Protein AF-A0A0G4NIC8-F1 (afdb_monomer_lite)

Radius of gyration: 24.78 Å; chains: 1; bounding box: 58×65×34 Å

Structure (mmCIF, N/CA/C/O backbone):
data_AF-A0A0G4NIC8-F1
#
_entry.id   AF-A0A0G4NIC8-F1
#
loop_
_atom_site.group_PDB
_atom_site.id
_atom_site.type_symbol
_atom_site.label_atom_id
_atom_site.label_alt_id
_atom_site.label_comp_id
_atom_site.label_asym_id
_atom_site.label_entity_id
_atom_site.label_seq_id
_atom_site.pdbx_PDB_ins_code
_atom_site.Cartn_x
_atom_site.Cartn_y
_atom_site.Cartn_z
_atom_site.occupancy
_atom_site.B_iso_or_equiv
_atom_site.auth_seq_id
_atom_site.auth_comp_id
_atom_site.auth_asym_id
_atom_site.auth_atom_id
_atom_site.pdbx_PDB_model_num
ATOM 1 N N . SER A 1 1 ? 34.448 47.674 -24.186 1.00 46.09 1 SER A N 1
ATOM 2 C CA . SER A 1 1 ? 35.542 46.939 -24.851 1.00 46.09 1 SER A CA 1
ATOM 3 C C . SER A 1 1 ? 36.307 46.203 -23.771 1.00 46.09 1 SER A C 1
ATOM 5 O O . SER A 1 1 ? 36.758 46.866 -22.857 1.00 46.09 1 SER A O 1
ATOM 7 N N . GLY A 1 2 ? 36.420 44.888 -23.683 1.00 41.34 2 GLY A N 1
ATOM 8 C CA . GLY A 1 2 ? 35.974 43.760 -24.487 1.00 41.34 2 GLY A CA 1
ATOM 9 C C . GLY A 1 2 ? 36.534 42.541 -23.749 1.00 41.34 2 GLY A C 1
ATOM 10 O O . GLY A 1 2 ? 37.733 42.490 -23.491 1.00 41.34 2 GLY A O 1
ATOM 11 N N . GLY A 1 3 ? 35.668 41.629 -23.310 1.00 41.28 3 GLY A N 1
ATOM 12 C CA . GLY A 1 3 ? 36.083 40.411 -22.618 1.00 41.28 3 GLY A CA 1
ATOM 13 C C . GLY A 1 3 ? 36.665 39.372 -23.581 1.00 41.28 3 GLY A C 1
ATOM 14 O O . GLY A 1 3 ? 36.188 39.226 -24.704 1.00 41.28 3 GLY A O 1
ATOM 15 N N . LYS A 1 4 ? 37.669 38.633 -23.107 1.00 39.31 4 LYS A N 1
ATOM 16 C CA . LYS A 1 4 ? 38.128 37.314 -23.583 1.00 39.31 4 LYS A CA 1
ATOM 17 C C . LYS A 1 4 ? 38.682 36.608 -22.332 1.00 39.31 4 LYS A C 1
ATOM 19 O O . LYS A 1 4 ? 39.481 37.219 -21.639 1.00 39.31 4 LYS A O 1
ATOM 24 N N . GLY A 1 5 ? 38.283 35.415 -21.896 1.00 37.62 5 GLY A N 1
ATOM 25 C CA . GLY A 1 5 ? 37.592 34.311 -22.557 1.00 37.62 5 GLY A CA 1
ATOM 26 C C . GLY A 1 5 ? 38.565 33.138 -22.749 1.00 37.62 5 GLY A C 1
ATOM 27 O O . GLY A 1 5 ? 39.507 33.288 -23.518 1.00 37.62 5 GLY A O 1
ATOM 28 N N . ALA A 1 6 ? 38.262 31.999 -22.103 1.00 40.78 6 ALA A N 1
ATOM 29 C CA . ALA A 1 6 ? 38.927 30.679 -22.145 1.00 40.78 6 ALA A CA 1
ATOM 30 C C . ALA A 1 6 ? 40.227 30.562 -21.309 1.00 40.78 6 ALA A C 1
ATOM 32 O O . ALA A 1 6 ? 41.046 31.465 -21.303 1.00 40.78 6 ALA A O 1
ATOM 33 N N . VAL A 1 7 ? 40.484 29.501 -20.533 1.00 41.44 7 VAL A N 1
ATOM 34 C CA . VAL A 1 7 ? 40.300 28.065 -20.801 1.00 41.44 7 VAL A CA 1
ATOM 35 C C . VAL A 1 7 ? 40.060 27.321 -19.480 1.00 41.44 7 VAL A C 1
ATOM 37 O O . VAL A 1 7 ? 40.785 27.529 -18.512 1.00 41.44 7 VAL A O 1
ATOM 40 N N . GLY A 1 8 ? 39.088 26.409 -19.446 1.00 43.66 8 GLY A N 1
ATOM 41 C CA . GLY A 1 8 ? 38.900 25.521 -18.301 1.00 43.66 8 GLY A CA 1
ATOM 42 C C .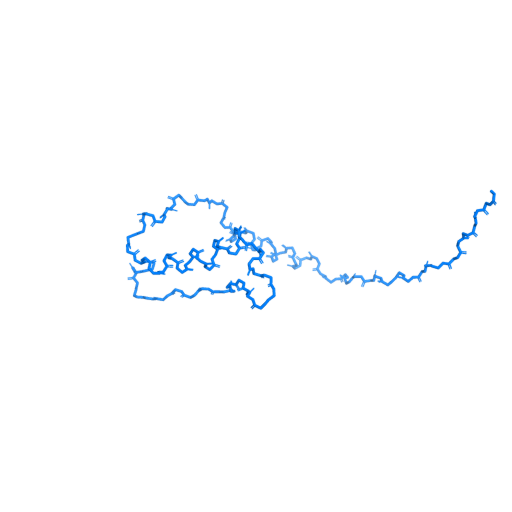 GLY A 1 8 ? 37.739 24.557 -18.485 1.00 43.66 8 GLY A C 1
ATOM 43 O O . GLY A 1 8 ? 36.722 24.713 -17.826 1.00 43.66 8 GLY A O 1
ATOM 44 N N . ALA A 1 9 ? 37.873 23.585 -19.389 1.00 46.94 9 ALA A N 1
ATOM 45 C CA . ALA A 1 9 ? 37.082 22.354 -19.356 1.00 46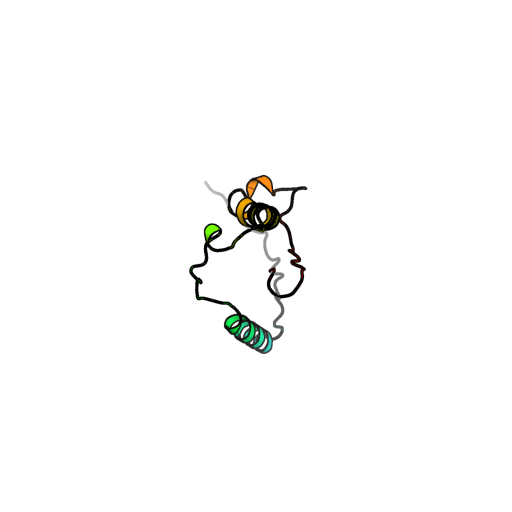.94 9 ALA A CA 1
ATOM 46 C C . ALA A 1 9 ? 37.654 21.334 -20.346 1.00 46.94 9 ALA A C 1
ATOM 48 O O . ALA A 1 9 ? 37.469 21.476 -21.551 1.00 46.94 9 ALA A O 1
ATOM 49 N N . ASN A 1 10 ? 38.291 20.275 -19.848 1.00 40.12 10 ASN A N 1
ATOM 50 C CA . ASN A 1 10 ? 38.169 18.975 -20.502 1.00 40.12 10 ASN A CA 1
ATOM 51 C C . ASN A 1 10 ? 38.337 17.851 -19.475 1.00 40.12 10 ASN A C 1
ATOM 53 O O . ASN A 1 10 ? 39.388 17.235 -19.355 1.00 40.12 10 ASN A O 1
ATOM 57 N N . GLY A 1 11 ? 37.283 17.627 -18.695 1.00 45.97 11 GLY A N 1
ATOM 58 C CA . GLY A 1 11 ? 37.095 16.412 -17.911 1.00 45.97 11 GLY A CA 1
ATOM 59 C C . GLY A 1 11 ? 35.925 15.636 -18.497 1.00 45.97 11 GLY A C 1
ATOM 60 O O . GLY A 1 11 ? 34.858 15.591 -17.894 1.00 45.97 11 GLY A O 1
ATOM 61 N N . LYS A 1 12 ? 36.081 15.084 -19.705 1.00 40.91 12 LYS A N 1
ATOM 62 C CA . LYS A 1 12 ? 35.081 14.191 -20.302 1.00 40.91 12 LYS A CA 1
ATOM 63 C C . LYS A 1 12 ? 35.321 12.770 -19.789 1.00 40.91 12 LYS A C 1
ATOM 65 O O . LYS A 1 12 ? 35.809 11.912 -20.509 1.00 40.91 12 LYS A O 1
ATOM 70 N N . GLY A 1 13 ? 35.012 12.547 -18.515 1.00 49.12 13 GLY A N 1
ATOM 71 C CA . GLY A 1 13 ? 34.877 11.209 -17.949 1.00 49.12 13 GLY A CA 1
ATOM 72 C C . GLY A 1 13 ? 33.433 10.754 -18.099 1.00 49.12 13 GLY A C 1
ATOM 73 O O . GLY A 1 13 ? 32.615 11.026 -17.224 1.00 49.12 13 GLY A O 1
ATOM 74 N N . LYS A 1 14 ? 33.107 10.114 -19.223 1.00 48.50 14 LYS A N 1
ATOM 75 C CA . LYS A 1 14 ? 31.888 9.311 -19.347 1.00 48.50 14 LYS A CA 1
ATOM 76 C C . LYS A 1 14 ? 32.103 8.213 -20.384 1.00 48.50 14 LYS A C 1
ATOM 78 O O . LYS A 1 14 ? 31.754 8.366 -21.548 1.00 48.50 14 LYS A O 1
ATOM 83 N N . GLU A 1 15 ? 32.722 7.130 -19.941 1.00 44.78 15 GLU A N 1
ATOM 84 C CA . GLU A 1 15 ? 32.530 5.817 -20.552 1.00 44.78 15 GLU A CA 1
ATOM 85 C C . GLU A 1 15 ? 31.448 5.134 -19.714 1.00 44.78 15 GLU A C 1
ATOM 87 O O . GLU A 1 15 ? 31.714 4.484 -18.703 1.00 44.78 15 GLU A O 1
ATOM 92 N N . ASP A 1 16 ? 30.192 5.417 -20.067 1.00 50.91 16 ASP A N 1
ATOM 93 C CA . ASP A 1 16 ? 29.066 4.640 -19.569 1.00 50.91 16 ASP A CA 1
ATOM 94 C C . ASP A 1 16 ? 29.146 3.253 -20.216 1.00 50.91 16 ASP A C 1
ATOM 96 O O . ASP A 1 16 ? 29.232 3.124 -21.433 1.00 50.91 16 ASP A O 1
ATOM 100 N N . LYS A 1 17 ? 29.149 2.238 -19.355 1.00 57.47 17 LYS A N 1
ATOM 101 C CA . LYS A 1 17 ? 29.104 0.800 -19.627 1.00 57.47 17 LYS A CA 1
ATOM 102 C C . LYS A 1 17 ? 28.267 0.421 -20.863 1.00 57.47 17 LYS A C 1
ATOM 104 O O . LYS A 1 17 ? 27.043 0.365 -20.774 1.00 57.47 17 LYS A O 1
ATOM 109 N N . ASP A 1 18 ? 28.941 0.014 -21.936 1.00 54.72 18 ASP A N 1
ATOM 110 C CA . ASP A 1 18 ? 28.399 -0.902 -22.950 1.00 54.72 18 ASP A CA 1
ATOM 111 C C . ASP A 1 18 ? 28.313 -2.313 -22.341 1.00 54.72 18 ASP A C 1
ATOM 113 O O . ASP A 1 18 ? 29.170 -3.172 -22.547 1.00 54.72 18 ASP A O 1
ATOM 117 N N . GLY A 1 19 ? 27.309 -2.521 -21.491 1.00 56.72 19 GLY A N 1
ATOM 118 C CA . GLY A 1 19 ? 26.990 -3.810 -20.890 1.00 56.72 19 GLY A CA 1
ATOM 119 C C . GLY A 1 19 ? 25.578 -4.231 -21.270 1.00 56.72 19 GLY A C 1
ATOM 120 O O . GLY A 1 19 ? 24.633 -3.794 -20.627 1.00 56.72 19 GLY A O 1
ATOM 121 N N . ASP A 1 20 ? 25.494 -5.057 -22.310 1.00 62.16 20 ASP A N 1
ATOM 122 C CA . ASP A 1 20 ? 24.368 -5.902 -22.722 1.00 62.16 20 ASP A CA 1
ATOM 123 C C . ASP A 1 20 ? 22.968 -5.254 -22.765 1.00 62.16 20 ASP A C 1
ATOM 125 O O . ASP A 1 20 ? 22.150 -5.310 -21.851 1.00 62.16 20 ASP A O 1
ATOM 129 N N . ASP A 1 21 ? 22.656 -4.663 -23.911 1.00 69.12 21 ASP A N 1
ATOM 130 C CA . ASP A 1 21 ? 21.357 -4.096 -24.248 1.00 69.12 21 ASP A CA 1
ATOM 131 C C . ASP A 1 21 ? 20.343 -5.147 -24.754 1.00 69.12 21 ASP A C 1
ATOM 133 O O . ASP A 1 21 ? 19.178 -4.811 -24.995 1.00 69.12 21 ASP A O 1
ATOM 137 N N . GLY A 1 22 ? 20.759 -6.408 -24.920 1.00 79.19 22 GLY A N 1
ATOM 138 C CA . GLY A 1 22 ? 19.930 -7.525 -25.378 1.00 79.19 22 GLY A CA 1
ATOM 139 C C . GLY A 1 22 ? 19.099 -8.174 -24.266 1.00 79.19 22 GLY A C 1
ATOM 140 O O . GLY A 1 22 ? 17.874 -8.299 -24.399 1.00 79.19 22 GLY A O 1
ATOM 141 N N . GLU A 1 23 ? 19.728 -8.556 -23.154 1.00 83.12 23 GLU A N 1
ATOM 142 C CA . GLU A 1 23 ? 19.064 -9.157 -21.991 1.00 83.12 23 GLU A CA 1
ATOM 143 C C . GLU A 1 23 ? 18.152 -8.145 -21.295 1.00 83.12 23 GLU A C 1
ATOM 145 O O . GLU A 1 23 ? 17.010 -8.460 -20.950 1.00 83.12 23 GLU A O 1
ATOM 150 N N . ASP A 1 24 ? 18.601 -6.896 -21.204 1.00 87.44 24 ASP A N 1
ATOM 151 C CA . ASP A 1 24 ? 17.854 -5.773 -20.643 1.00 87.44 24 ASP A CA 1
ATOM 152 C C . ASP A 1 24 ? 16.516 -5.541 -21.369 1.00 87.44 24 ASP A C 1
ATOM 154 O O . ASP A 1 24 ? 15.466 -5.343 -20.748 1.00 87.44 24 ASP A O 1
ATOM 158 N N . LYS A 1 25 ? 16.528 -5.600 -22.708 1.00 86.88 25 LYS A N 1
ATOM 159 C CA . LYS A 1 25 ? 15.315 -5.496 -23.538 1.00 86.88 25 LYS A CA 1
ATOM 160 C C . LYS A 1 25 ? 14.411 -6.711 -23.350 1.00 86.88 25 LYS A C 1
ATOM 162 O O . LYS A 1 25 ? 13.194 -6.553 -23.241 1.00 86.88 25 LYS A O 1
ATOM 167 N N . LYS A 1 26 ? 14.981 -7.917 -23.270 1.00 88.62 26 LYS A N 1
ATOM 168 C CA . LYS A 1 26 ? 14.218 -9.154 -23.048 1.00 88.62 26 LYS A CA 1
ATOM 169 C C . LYS A 1 26 ? 13.486 -9.134 -21.701 1.00 88.62 26 LYS A C 1
ATOM 171 O O . LYS A 1 26 ? 12.301 -9.461 -21.655 1.00 88.62 26 LYS A O 1
ATOM 176 N N . LEU A 1 27 ? 14.155 -8.689 -20.636 1.00 89.75 27 LEU A N 1
ATOM 177 C CA . LEU A 1 27 ? 13.578 -8.532 -19.296 1.00 89.75 27 LEU A CA 1
ATOM 178 C C . LEU A 1 27 ? 12.472 -7.466 -19.268 1.00 89.75 27 LEU A C 1
ATOM 180 O O . LEU A 1 27 ? 11.393 -7.715 -18.729 1.00 89.75 27 LEU A O 1
ATOM 184 N N . LYS A 1 28 ? 12.690 -6.307 -19.907 1.00 89.19 28 LYS A N 1
ATOM 185 C CA . LYS A 1 28 ? 11.678 -5.235 -20.017 1.00 89.19 28 LYS A CA 1
ATOM 186 C C . LYS A 1 28 ? 10.428 -5.694 -20.772 1.00 89.19 28 LYS A C 1
ATOM 188 O O . LYS A 1 28 ? 9.310 -5.386 -20.353 1.00 89.19 28 LYS A O 1
ATOM 193 N N . ASN A 1 29 ? 10.600 -6.467 -21.843 1.00 89.31 29 ASN A N 1
ATOM 194 C CA . ASN A 1 29 ? 9.483 -7.019 -22.612 1.00 89.31 29 ASN A CA 1
ATOM 195 C C . ASN A 1 29 ? 8.683 -8.045 -21.798 1.00 89.31 29 ASN A C 1
ATOM 197 O O . ASN A 1 29 ? 7.455 -7.993 -21.797 1.00 89.31 29 ASN A O 1
ATOM 201 N N . ALA A 1 30 ? 9.363 -8.930 -21.062 1.00 89.44 30 ALA A N 1
ATOM 202 C CA . ALA A 1 30 ? 8.701 -9.885 -20.176 1.00 89.44 30 ALA A CA 1
ATOM 203 C C . ALA A 1 30 ? 7.907 -9.180 -19.059 1.00 89.44 30 ALA A C 1
ATOM 205 O O . ALA A 1 30 ? 6.767 -9.553 -18.790 1.00 89.44 30 ALA A O 1
ATOM 206 N N . LEU A 1 31 ? 8.470 -8.123 -18.459 1.00 90.50 31 LEU A N 1
ATOM 207 C CA . LEU A 1 31 ? 7.784 -7.324 -17.439 1.00 90.50 31 LEU A CA 1
ATOM 208 C C . LEU A 1 31 ? 6.555 -6.601 -18.002 1.00 90.50 31 LEU A C 1
ATOM 210 O O . LEU A 1 31 ? 5.527 -6.530 -17.336 1.00 90.50 31 LEU A O 1
ATOM 214 N N . SER A 1 32 ? 6.643 -6.095 -19.233 1.00 89.38 32 SER A N 1
ATOM 215 C CA . SER A 1 32 ? 5.555 -5.337 -19.861 1.00 89.38 32 SER A CA 1
ATOM 216 C C . SER A 1 32 ? 4.263 -6.150 -19.982 1.00 89.38 32 SER A C 1
ATOM 218 O O . SER A 1 32 ? 3.185 -5.596 -19.792 1.00 89.38 32 SER A O 1
ATOM 220 N N . GLY A 1 33 ? 4.360 -7.462 -20.229 1.00 87.94 33 GLY A N 1
ATOM 221 C CA . GLY A 1 33 ? 3.196 -8.353 -20.291 1.00 87.94 33 GLY A CA 1
ATOM 222 C C . GLY A 1 33 ? 2.514 -8.613 -18.941 1.00 87.94 33 GLY A C 1
ATOM 223 O O . GLY A 1 33 ? 1.358 -9.019 -18.918 1.00 87.94 33 GLY A O 1
ATOM 224 N N . ALA A 1 34 ? 3.201 -8.368 -17.820 1.00 87.69 34 ALA A N 1
ATOM 225 C CA . ALA A 1 34 ? 2.651 -8.532 -16.472 1.00 87.69 34 ALA A CA 1
ATOM 226 C C . ALA A 1 34 ? 1.974 -7.256 -15.934 1.00 87.69 34 ALA A C 1
ATOM 228 O O . ALA A 1 34 ? 1.324 -7.292 -14.888 1.00 87.69 34 ALA A O 1
ATOM 229 N N . ILE A 1 35 ? 2.132 -6.120 -16.620 1.00 89.25 35 ILE A N 1
ATOM 230 C CA . ILE A 1 35 ? 1.522 -4.850 -16.225 1.00 89.25 35 ILE A CA 1
ATOM 231 C C . ILE A 1 35 ? 0.076 -4.834 -16.718 1.00 89.25 35 ILE A C 1
ATOM 233 O O . ILE A 1 35 ? -0.185 -4.767 -17.918 1.00 89.25 35 ILE A O 1
ATOM 237 N N . LEU A 1 36 ? -0.874 -4.847 -15.784 1.00 86.69 36 LEU A N 1
ATOM 238 C CA . LEU A 1 36 ? -2.286 -4.695 -16.113 1.00 86.69 36 LEU A CA 1
ATOM 239 C C . LEU A 1 36 ? -2.549 -3.276 -16.646 1.00 86.69 36 LEU A C 1
ATOM 241 O O . LEU A 1 36 ? -2.371 -2.291 -15.930 1.00 86.69 36 LEU A O 1
ATOM 245 N N . GLN A 1 37 ? -2.967 -3.173 -17.908 1.00 86.19 37 GLN A N 1
ATOM 246 C CA . GLN A 1 37 ? -3.350 -1.898 -18.534 1.00 86.19 37 GLN A CA 1
ATOM 247 C C . GLN A 1 37 ? -4.826 -1.556 -18.304 1.00 86.19 37 GLN A C 1
ATOM 249 O O . GLN A 1 37 ? -5.218 -0.387 -18.308 1.00 86.19 37 GLN A O 1
ATOM 254 N N . GLU A 1 38 ? -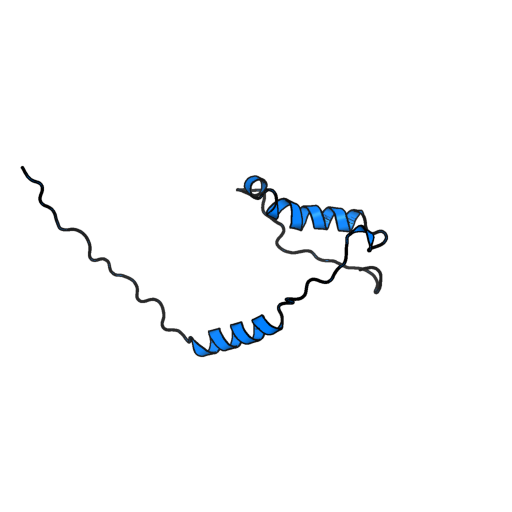5.643 -2.583 -18.097 1.00 87.44 38 GLU A N 1
ATOM 255 C CA . GLU A 1 38 ? -7.068 -2.468 -17.833 1.00 87.44 38 GLU A CA 1
ATOM 256 C C . GLU A 1 38 ? -7.307 -1.911 -16.426 1.00 87.44 38 GLU A C 1
ATOM 258 O O . GLU A 1 38 ? -6.619 -2.264 -15.468 1.00 87.44 38 GLU A O 1
ATOM 263 N N . ARG A 1 39 ? -8.303 -1.035 -16.283 1.00 84.50 39 ARG A N 1
ATOM 264 C CA . ARG A 1 39 ? -8.718 -0.503 -14.982 1.00 84.50 39 ARG A CA 1
ATOM 265 C C . ARG A 1 39 ? -10.009 -1.198 -14.557 1.00 84.50 39 ARG A C 1
ATOM 267 O O . ARG A 1 39 ? -11.071 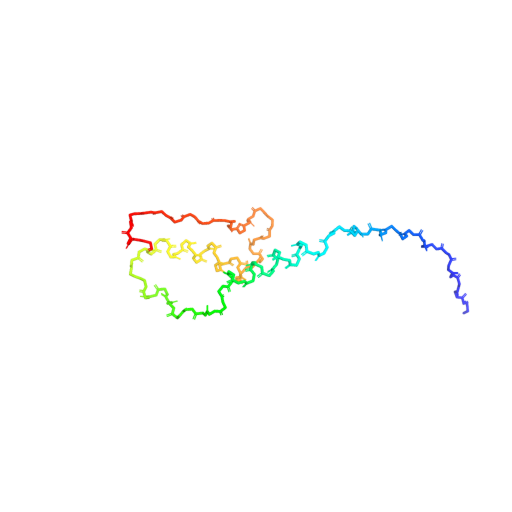-0.764 -15.006 1.00 84.50 39 ARG A O 1
ATOM 274 N N . PRO A 1 40 ? -9.951 -2.263 -13.737 1.00 84.56 40 PRO A N 1
ATOM 275 C CA . PRO A 1 40 ? -11.162 -2.906 -13.249 1.00 84.56 40 PRO A CA 1
ATOM 276 C C . PRO A 1 40 ? -12.006 -1.889 -12.472 1.00 84.56 40 PRO A C 1
ATOM 278 O O . PRO A 1 40 ? -11.491 -1.128 -11.652 1.00 84.56 40 PRO A O 1
ATOM 281 N N . ASN A 1 41 ? -13.307 -1.852 -12.756 1.00 88.44 41 ASN A N 1
ATOM 282 C CA . ASN A 1 41 ? -14.239 -0.902 -12.151 1.00 88.44 41 ASN A CA 1
ATOM 283 C C . ASN A 1 41 ? -14.713 -1.403 -10.777 1.00 88.44 41 ASN A C 1
ATOM 285 O O . ASN A 1 41 ? -15.869 -1.786 -10.620 1.00 88.44 41 ASN A O 1
ATOM 289 N N . VAL A 1 42 ? -13.797 -1.448 -9.808 1.00 91.50 42 VAL A N 1
ATOM 290 C CA . VAL A 1 42 ? -14.078 -1.828 -8.415 1.00 91.50 42 VAL A CA 1
ATOM 291 C C . VAL A 1 42 ? -13.886 -0.609 -7.523 1.00 91.50 42 VAL A C 1
ATOM 293 O O . VAL A 1 42 ? -12.833 0.034 -7.562 1.00 91.50 42 VAL A O 1
ATOM 296 N N . ARG A 1 43 ? -14.896 -0.282 -6.715 1.00 91.50 43 ARG A N 1
ATOM 297 C CA . ARG A 1 43 ? -14.868 0.840 -5.769 1.00 91.50 43 ARG A CA 1
ATOM 298 C C . ARG A 1 43 ? -14.773 0.340 -4.329 1.00 91.50 43 ARG A C 1
ATOM 300 O O . ARG A 1 43 ? -15.008 -0.830 -4.037 1.00 91.50 43 ARG A O 1
ATOM 307 N N . TRP A 1 44 ? -14.448 1.242 -3.405 1.00 89.94 44 TRP A N 1
ATOM 308 C CA . TRP A 1 44 ? -14.311 0.914 -1.979 1.00 89.94 44 TRP A CA 1
ATOM 309 C C . TRP A 1 44 ? -15.622 0.446 -1.344 1.00 89.94 44 TRP A C 1
ATOM 311 O O . TRP A 1 44 ? -15.601 -0.326 -0.384 1.00 89.94 44 TRP A O 1
ATOM 321 N N . GLU A 1 45 ? -16.742 0.928 -1.877 1.00 91.06 45 GLU A N 1
ATOM 322 C CA . GLU A 1 45 ? -18.096 0.610 -1.432 1.00 91.06 45 GLU A CA 1
ATOM 323 C C . GLU A 1 45 ? -18.550 -0.770 -1.926 1.00 91.06 45 GLU A C 1
ATOM 325 O O . GLU A 1 45 ? -19.446 -1.363 -1.332 1.00 91.06 45 GLU A O 1
ATOM 330 N N . ASP A 1 46 ? -17.916 -1.294 -2.980 1.00 90.50 46 ASP A N 1
ATOM 331 C CA . ASP A 1 46 ? -18.236 -2.608 -3.544 1.00 90.50 46 ASP A CA 1
ATOM 332 C C . ASP A 1 46 ? -17.597 -3.755 -2.723 1.00 90.50 46 ASP A C 1
ATOM 334 O O . ASP A 1 46 ? -17.950 -4.921 -2.892 1.00 90.50 46 ASP A O 1
ATOM 338 N N . VAL A 1 47 ? -16.681 -3.437 -1.797 1.00 87.81 47 VAL A N 1
ATOM 339 C CA . VAL A 1 47 ? -16.064 -4.387 -0.856 1.00 87.81 47 VAL A CA 1
ATOM 340 C C . VAL A 1 47 ? -16.785 -4.289 0.488 1.00 87.81 47 VAL A C 1
ATOM 342 O O . VAL A 1 47 ? -16.783 -3.233 1.113 1.00 87.81 47 VAL A O 1
ATOM 345 N N . ALA A 1 48 ? -17.389 -5.369 0.979 1.00 87.69 48 ALA A N 1
ATOM 346 C CA . ALA A 1 48 ? -18.075 -5.356 2.273 1.00 87.69 48 ALA A CA 1
ATOM 347 C C . ALA A 1 48 ? -17.095 -5.534 3.450 1.00 87.69 48 ALA A C 1
ATOM 349 O O . ALA A 1 48 ? -16.220 -6.396 3.416 1.00 87.69 48 ALA A O 1
ATOM 350 N N . GLY A 1 49 ? -17.272 -4.753 4.522 1.00 87.69 49 GLY A N 1
ATOM 351 C CA . GLY A 1 49 ? -16.447 -4.847 5.732 1.00 87.69 49 GLY A CA 1
ATOM 352 C C . GLY A 1 49 ? -15.000 -4.381 5.529 1.00 87.69 49 GLY A C 1
ATOM 353 O O . GLY A 1 49 ? -14.716 -3.565 4.658 1.00 87.69 49 GLY A O 1
ATOM 354 N N . LEU A 1 50 ? -14.078 -4.890 6.357 1.00 87.25 50 LEU A N 1
ATOM 355 C CA . LEU A 1 50 ? -12.637 -4.586 6.292 1.00 87.25 50 LEU A CA 1
ATOM 356 C C . LEU A 1 50 ? -12.289 -3.088 6.409 1.00 87.25 50 LEU A C 1
ATOM 358 O O . LEU A 1 50 ? -11.264 -2.648 5.893 1.00 87.25 50 LEU A O 1
ATOM 362 N N . GLU A 1 51 ? -13.108 -2.298 7.106 1.00 91.00 51 GLU A N 1
ATOM 363 C CA . GLU A 1 51 ? -12.958 -0.835 7.156 1.00 91.00 51 GLU A CA 1
ATOM 364 C C . GLU A 1 51 ? -11.572 -0.385 7.639 1.00 91.00 51 GLU A C 1
ATOM 366 O O . GLU A 1 51 ? -10.947 0.461 7.003 1.00 91.00 51 GLU A O 1
ATOM 371 N N . ALA A 1 52 ? -11.023 -1.039 8.667 1.00 87.94 52 ALA A N 1
ATOM 372 C CA . ALA A 1 52 ? -9.669 -0.758 9.148 1.00 87.94 52 ALA A CA 1
ATOM 373 C C . ALA A 1 52 ? -8.588 -1.028 8.081 1.00 87.94 52 ALA A C 1
ATOM 375 O O . ALA A 1 52 ? -7.625 -0.270 7.950 1.00 87.94 52 ALA A O 1
ATOM 376 N N . ALA A 1 53 ? -8.747 -2.089 7.282 1.00 89.25 53 ALA A N 1
ATOM 377 C CA . ALA A 1 53 ? -7.816 -2.405 6.202 1.00 89.25 53 ALA A CA 1
ATOM 378 C C . ALA A 1 53 ? -7.947 -1.404 5.044 1.00 89.25 53 ALA A C 1
ATOM 380 O O . ALA A 1 53 ? -6.935 -0.931 4.528 1.00 89.25 53 ALA A O 1
ATOM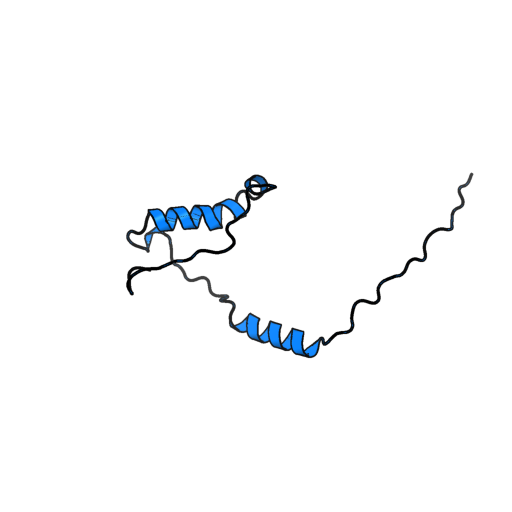 381 N N . LYS A 1 54 ? -9.176 -1.020 4.670 1.00 90.75 54 LYS A N 1
ATOM 382 C CA . LYS A 1 54 ? -9.429 0.010 3.649 1.00 90.75 54 LYS A CA 1
ATOM 383 C C . LYS A 1 54 ? -8.840 1.360 4.045 1.00 90.75 54 LYS A C 1
ATOM 385 O O . LYS A 1 54 ? -8.235 2.026 3.208 1.00 90.75 54 LYS A O 1
ATOM 390 N N . GLU A 1 55 ? -9.015 1.769 5.298 1.00 92.25 55 GLU A N 1
ATOM 391 C CA . GLU A 1 55 ? -8.454 3.014 5.825 1.00 92.25 55 GLU A CA 1
ATOM 392 C C . GLU A 1 55 ? -6.925 2.980 5.780 1.00 92.25 55 GLU A C 1
ATOM 394 O O . GLU A 1 55 ? -6.313 3.849 5.161 1.00 92.25 55 GLU A O 1
ATOM 399 N N . THR A 1 56 ? -6.317 1.902 6.282 1.00 91.56 56 THR A N 1
ATOM 400 C CA . THR A 1 56 ? -4.859 1.709 6.233 1.00 91.56 56 THR A CA 1
ATOM 401 C C . THR A 1 56 ? -4.324 1.753 4.798 1.00 91.56 56 THR A C 1
ATOM 403 O O . THR A 1 56 ? -3.313 2.400 4.531 1.00 91.56 56 THR A O 1
ATOM 406 N N . LEU A 1 57 ? -5.006 1.114 3.840 1.00 91.44 57 LEU A N 1
ATOM 407 C CA . LEU A 1 57 ? -4.624 1.149 2.423 1.00 91.44 57 LEU A CA 1
ATOM 408 C C . LEU A 1 57 ? -4.709 2.565 1.838 1.00 91.44 57 LEU A C 1
ATOM 410 O O . LEU A 1 57 ? -3.805 2.990 1.112 1.00 91.44 57 LEU A O 1
ATOM 414 N N . LYS A 1 58 ? -5.769 3.317 2.159 1.00 90.44 58 LYS A N 1
ATOM 415 C CA . LYS A 1 58 ? -5.911 4.717 1.733 1.00 90.44 58 LYS A CA 1
ATOM 416 C C . LYS A 1 58 ? -4.779 5.572 2.297 1.00 90.44 58 LYS A C 1
ATOM 418 O O . LYS A 1 58 ? -4.184 6.353 1.554 1.00 90.44 58 LYS A O 1
ATOM 423 N N . GLU A 1 59 ? -4.432 5.399 3.566 1.00 90.62 59 GLU A N 1
ATOM 424 C CA . GLU A 1 59 ? -3.328 6.133 4.181 1.00 90.62 59 GLU A CA 1
ATOM 425 C C . GLU A 1 59 ? -1.968 5.766 3.592 1.00 90.62 59 GLU A C 1
ATOM 427 O O . GLU A 1 59 ? -1.172 6.649 3.277 1.00 90.62 59 GLU A O 1
ATOM 432 N N . ALA A 1 60 ? -1.710 4.474 3.402 1.00 90.88 60 ALA A N 1
ATOM 433 C CA . ALA A 1 60 ? -0.428 3.975 2.928 1.00 90.88 60 ALA A CA 1
ATOM 434 C C . ALA A 1 60 ? -0.170 4.292 1.446 1.00 90.88 60 ALA A C 1
ATOM 436 O O . ALA A 1 60 ? 0.984 4.486 1.065 1.00 90.88 60 ALA A O 1
ATOM 437 N N . VAL A 1 61 ? -1.219 4.349 0.614 1.00 91.50 61 VAL A N 1
ATOM 438 C CA . VAL A 1 61 ? -1.090 4.496 -0.848 1.00 91.50 61 VAL A CA 1
ATOM 439 C C . VAL A 1 61 ? -1.554 5.865 -1.340 1.00 91.50 61 VAL A C 1
ATOM 441 O O . VAL A 1 61 ? -0.835 6.529 -2.084 1.00 91.50 61 VAL A O 1
ATOM 444 N N . VAL A 1 62 ? -2.742 6.323 -0.934 1.00 91.88 62 VAL A N 1
ATOM 445 C CA . VAL A 1 62 ? -3.355 7.536 -1.505 1.00 91.88 62 VAL A CA 1
ATOM 446 C C . VAL A 1 62 ? -2.730 8.804 -0.926 1.00 91.88 62 VAL A C 1
ATOM 448 O O . VAL A 1 62 ? -2.455 9.744 -1.674 1.00 91.88 62 VAL A O 1
ATOM 451 N N . ILE A 1 63 ? -2.481 8.851 0.387 1.00 92.12 63 ILE A N 1
ATOM 452 C CA . ILE A 1 63 ? -1.956 10.060 1.045 1.00 92.12 63 ILE A CA 1
ATOM 453 C C . ILE A 1 63 ? -0.550 10.431 0.538 1.00 92.12 63 ILE A C 1
ATOM 455 O O . ILE A 1 63 ? -0.363 11.606 0.216 1.00 92.12 63 ILE A O 1
ATOM 459 N N . PRO A 1 64 ? 0.419 9.507 0.370 1.00 91.94 64 PRO A N 1
ATOM 460 C CA . PRO A 1 64 ? 1.721 9.845 -0.207 1.00 91.94 64 PRO A CA 1
ATOM 461 C C . PRO A 1 64 ? 1.644 10.429 -1.616 1.00 91.94 64 PRO A C 1
ATOM 463 O O . PRO A 1 64 ? 2.395 11.346 -1.939 1.00 91.94 64 PRO A O 1
ATOM 466 N N . ILE A 1 65 ? 0.720 9.930 -2.443 1.00 92.06 65 ILE A N 1
ATOM 467 C CA . ILE A 1 65 ? 0.527 10.411 -3.816 1.00 92.06 65 ILE A CA 1
ATOM 468 C C . ILE A 1 65 ? -0.117 11.803 -3.813 1.00 92.06 65 ILE A C 1
ATOM 470 O O . ILE A 1 65 ? 0.291 12.679 -4.573 1.00 92.06 65 ILE A O 1
ATOM 474 N N . ARG A 1 66 ? -1.123 12.022 -2.958 1.00 93.12 66 ARG A N 1
ATOM 475 C CA . ARG A 1 66 ? -1.887 13.278 -2.914 1.00 93.12 66 ARG A CA 1
ATOM 476 C C . ARG A 1 66 ? -1.165 14.402 -2.169 1.00 93.12 66 ARG A C 1
ATOM 478 O O . ARG A 1 66 ? -1.347 15.567 -2.508 1.00 93.12 66 ARG A O 1
ATOM 485 N N . PHE A 1 67 ? -0.353 14.060 -1.171 1.00 92.50 67 PHE A N 1
ATOM 486 C CA . PHE A 1 67 ? 0.351 15.003 -0.302 1.00 92.50 67 PHE A CA 1
ATOM 487 C C . PHE A 1 67 ? 1.843 14.646 -0.176 1.00 92.50 67 PHE A C 1
ATOM 489 O O . PHE A 1 67 ? 2.328 14.375 0.927 1.00 92.50 67 PHE A O 1
ATOM 496 N N . PRO A 1 68 ? 2.610 14.665 -1.282 1.00 92.25 68 PRO A N 1
ATOM 497 C CA . PRO A 1 68 ? 4.006 14.224 -1.284 1.00 92.25 68 PRO A CA 1
ATOM 498 C C . PRO A 1 68 ? 4.906 15.054 -0.356 1.00 92.25 68 PRO A C 1
ATOM 500 O O . PRO A 1 68 ? 5.895 14.545 0.166 1.00 92.25 68 PRO A O 1
ATOM 503 N N . SER A 1 69 ? 4.551 16.317 -0.089 1.00 92.94 69 SER A N 1
ATOM 504 C CA . SER A 1 69 ? 5.275 17.187 0.848 1.00 92.94 69 SER A CA 1
ATOM 505 C C . SER A 1 69 ? 5.275 16.669 2.289 1.00 92.94 69 SER A C 1
ATOM 507 O O . SER A 1 69 ? 6.227 16.923 3.022 1.00 92.94 69 SER A O 1
ATOM 509 N N . LEU A 1 70 ? 4.261 15.894 2.696 1.00 90.00 70 LEU A N 1
ATOM 510 C CA . LEU A 1 70 ? 4.197 15.297 4.034 1.00 90.00 70 LEU A CA 1
ATOM 511 C C . LEU A 1 70 ? 5.214 14.164 4.231 1.00 90.00 70 LEU A C 1
ATOM 513 O O . LEU A 1 70 ? 5.470 13.772 5.367 1.00 90.00 70 LEU A O 1
ATOM 517 N N . PHE A 1 71 ? 5.788 13.641 3.147 1.00 90.25 71 PHE A N 1
ATOM 518 C CA . PHE A 1 71 ? 6.696 12.491 3.152 1.00 90.25 71 PHE A CA 1
ATOM 519 C C . PHE A 1 71 ? 8.138 12.873 2.780 1.00 90.25 71 PHE A C 1
ATOM 521 O O . PHE A 1 71 ? 8.909 12.065 2.260 1.00 90.25 71 PHE A O 1
ATOM 528 N N . GLN A 1 72 ? 8.518 14.122 3.051 1.00 86.88 72 GLN A N 1
ATOM 529 C CA . GLN A 1 72 ? 9.889 14.603 2.904 1.00 86.88 72 GLN A CA 1
ATOM 530 C C . GLN A 1 72 ? 10.634 14.451 4.243 1.00 86.88 72 GLN A C 1
ATOM 532 O O . GLN A 1 72 ? 10.175 14.913 5.287 1.00 86.88 72 GLN A O 1
ATOM 537 N N . GLY A 1 73 ? 11.791 13.779 4.242 1.00 84.88 73 GLY A N 1
ATOM 538 C CA . GLY A 1 73 ? 12.610 13.570 5.444 1.00 84.88 73 GLY A CA 1
ATOM 539 C C . GLY A 1 73 ? 12.296 12.270 6.195 1.00 84.88 73 GLY A C 1
ATOM 540 O O . GLY A 1 73 ? 12.290 11.197 5.606 1.00 84.88 73 GLY A O 1
ATOM 541 N N . LYS A 1 74 ? 12.086 12.324 7.517 1.00 84.25 74 LYS A N 1
ATOM 542 C CA . LYS A 1 74 ? 11.965 11.104 8.349 1.00 84.25 74 LYS A CA 1
ATOM 543 C C . LYS A 1 74 ? 10.694 10.293 8.082 1.00 84.25 74 LYS A C 1
ATOM 545 O O . LYS A 1 74 ? 10.700 9.080 8.261 1.00 84.25 74 LYS A O 1
ATOM 550 N N . ARG A 1 75 ? 9.606 10.951 7.675 1.00 88.81 75 ARG A N 1
ATOM 551 C CA . ARG A 1 75 ? 8.364 10.276 7.293 1.00 88.81 75 ARG A CA 1
ATOM 552 C C . ARG A 1 75 ? 8.497 9.824 5.845 1.00 88.81 75 ARG A C 1
ATOM 554 O O . ARG A 1 75 ? 8.650 10.662 4.968 1.00 88.81 75 ARG A O 1
ATOM 561 N N . GLN A 1 76 ? 8.455 8.516 5.616 1.00 90.19 76 GLN A N 1
ATOM 562 C CA . GLN A 1 76 ? 8.600 7.908 4.294 1.00 90.19 76 GLN A CA 1
ATOM 563 C C . GLN A 1 76 ? 7.333 7.125 3.924 1.00 90.19 76 GLN A C 1
ATOM 565 O O . GLN A 1 76 ? 6.666 6.613 4.829 1.00 90.19 76 GLN A O 1
ATOM 570 N N . PRO A 1 77 ? 6.973 7.040 2.630 1.00 91.69 77 PRO A N 1
ATOM 571 C CA . PRO A 1 77 ? 5.860 6.210 2.187 1.00 91.69 77 PRO A CA 1
ATOM 572 C C . PRO A 1 77 ? 6.105 4.737 2.519 1.00 91.69 77 PRO A C 1
ATOM 574 O O . PRO A 1 77 ? 7.248 4.290 2.663 1.00 91.69 77 PRO A O 1
ATOM 577 N N . TRP A 1 78 ? 5.025 3.971 2.621 1.00 90.69 78 TRP A N 1
ATOM 578 C CA . TRP A 1 78 ? 5.111 2.545 2.904 1.00 90.69 78 TRP A CA 1
ATOM 579 C C . TRP A 1 78 ? 5.711 1.827 1.691 1.00 90.69 78 TRP A C 1
ATOM 581 O O . TRP A 1 78 ? 5.333 2.096 0.553 1.00 90.69 78 TRP A O 1
ATOM 591 N N . LYS A 1 79 ? 6.664 0.919 1.926 1.00 90.25 79 LYS A N 1
ATOM 592 C CA . LYS A 1 79 ? 7.356 0.183 0.849 1.00 90.25 79 LYS A CA 1
ATOM 593 C C . LYS A 1 79 ? 6.685 -1.139 0.483 1.00 90.25 79 LYS A C 1
ATOM 595 O O . LYS A 1 79 ? 6.991 -1.707 -0.557 1.00 90.25 79 LYS A O 1
ATOM 600 N N . GLY A 1 80 ? 5.805 -1.638 1.343 1.00 91.12 80 GLY A N 1
ATOM 601 C CA . GLY A 1 80 ? 5.110 -2.900 1.152 1.00 91.12 80 GLY A CA 1
ATOM 602 C C . GLY A 1 80 ? 3.923 -3.007 2.096 1.00 91.12 80 GLY A C 1
ATOM 603 O O . GLY A 1 80 ? 3.924 -2.414 3.175 1.00 91.12 80 GLY A O 1
ATOM 604 N N . ILE A 1 81 ? 2.913 -3.752 1.660 1.00 90.88 81 ILE A N 1
ATOM 605 C CA . ILE A 1 81 ? 1.692 -4.027 2.413 1.00 90.88 81 ILE A CA 1
ATOM 606 C C . ILE A 1 81 ? 1.486 -5.539 2.363 1.00 90.88 81 ILE A C 1
ATOM 608 O O . ILE A 1 81 ? 1.485 -6.122 1.281 1.00 90.88 81 ILE A O 1
ATOM 612 N N . LEU A 1 82 ? 1.355 -6.170 3.529 1.00 91.12 82 LEU A N 1
ATOM 613 C CA . LEU A 1 82 ? 1.070 -7.596 3.652 1.00 91.12 82 LEU A CA 1
ATOM 614 C C . LEU A 1 82 ? -0.392 -7.763 4.060 1.00 91.12 82 LEU A C 1
ATOM 616 O O . LEU A 1 82 ? -0.787 -7.323 5.138 1.00 91.12 82 LEU A O 1
ATOM 620 N N . LEU A 1 83 ? -1.176 -8.412 3.206 1.00 88.94 83 LEU A N 1
ATOM 621 C CA . LEU A 1 83 ? -2.542 -8.825 3.512 1.00 88.94 83 LEU A CA 1
ATOM 622 C C . LEU A 1 83 ? -2.526 -10.328 3.808 1.00 88.94 83 LEU A C 1
ATOM 624 O O . LEU A 1 83 ? -1.968 -11.100 3.030 1.00 88.94 83 LEU A O 1
ATOM 628 N N . TYR A 1 84 ? -3.098 -10.737 4.939 1.00 88.12 84 TYR A N 1
ATOM 629 C CA . TYR A 1 84 ? -3.178 -12.138 5.353 1.00 88.12 84 TYR A CA 1
ATOM 630 C C . TYR A 1 84 ? -4.547 -12.429 5.977 1.00 88.12 84 TYR A C 1
ATOM 632 O O . TYR A 1 84 ? -5.143 -11.557 6.607 1.00 88.12 84 TYR A O 1
ATOM 640 N N . GLY A 1 85 ? -5.036 -13.656 5.808 1.00 84.06 85 GLY A N 1
ATOM 641 C CA . GLY A 1 85 ? -6.323 -14.096 6.343 1.00 84.06 85 GLY A CA 1
ATOM 642 C C . GLY A 1 85 ? -6.784 -15.429 5.743 1.00 84.06 85 GLY A C 1
ATOM 643 O O . GLY A 1 85 ? -6.134 -15.947 4.830 1.00 84.06 85 GLY A O 1
ATOM 644 N N . PRO A 1 86 ? -7.885 -16.011 6.251 1.00 83.12 86 PRO A N 1
ATOM 645 C CA . PRO A 1 86 ? -8.524 -17.178 5.651 1.00 83.12 86 PRO A CA 1
ATOM 646 C C . PRO A 1 86 ? -8.947 -16.914 4.194 1.00 83.12 86 PRO A C 1
ATOM 648 O O . PRO A 1 86 ? -9.342 -15.790 3.863 1.00 83.12 86 PRO A O 1
ATOM 651 N N . PRO A 1 87 ? -8.922 -17.928 3.314 1.00 79.94 87 PRO A N 1
ATOM 652 C CA . PRO A 1 87 ? -9.364 -17.767 1.931 1.00 79.94 87 PRO A CA 1
ATOM 653 C C . PRO A 1 87 ? -10.804 -17.229 1.871 1.00 79.94 87 PRO A C 1
ATOM 655 O O . PRO A 1 87 ? -11.690 -17.742 2.550 1.00 79.94 87 PRO A O 1
ATOM 658 N N . GLY A 1 88 ? -11.021 -16.178 1.072 1.00 71.38 88 GLY A N 1
ATOM 659 C CA . GLY A 1 88 ? -12.317 -15.503 0.915 1.00 71.38 88 GLY A CA 1
ATOM 660 C C . GLY A 1 88 ? -12.552 -14.284 1.819 1.00 71.38 88 GLY A C 1
ATOM 661 O O . GLY A 1 88 ? -13.627 -13.697 1.751 1.00 71.38 88 GLY A O 1
ATOM 662 N N . THR A 1 89 ? -11.579 -13.897 2.655 1.00 66.44 89 THR A N 1
ATOM 663 C CA . THR A 1 89 ? -11.654 -12.684 3.506 1.00 66.44 89 THR A CA 1
ATOM 664 C C . THR A 1 89 ? -10.719 -11.549 3.074 1.00 66.44 89 THR A C 1
ATOM 666 O O . THR A 1 89 ? -10.716 -10.496 3.710 1.00 66.44 89 THR A O 1
ATOM 669 N N . VAL A 1 90 ? -9.953 -11.758 1.997 1.00 54.69 90 VAL A N 1
ATOM 670 C CA . VAL A 1 90 ? -9.095 -10.767 1.325 1.00 54.69 90 VAL A CA 1
ATOM 671 C C . VAL A 1 90 ? -9.516 -10.585 -0.122 1.00 54.69 90 VAL A C 1
ATOM 673 O O . VAL A 1 90 ? -9.982 -11.586 -0.716 1.00 54.69 90 VAL A O 1
#

Foldseek 3Di:
DDDDDDDDDDPPPDPDDPDDPPVVVVVVVVVVVVDDPDDPPDDPVNDPDPVVV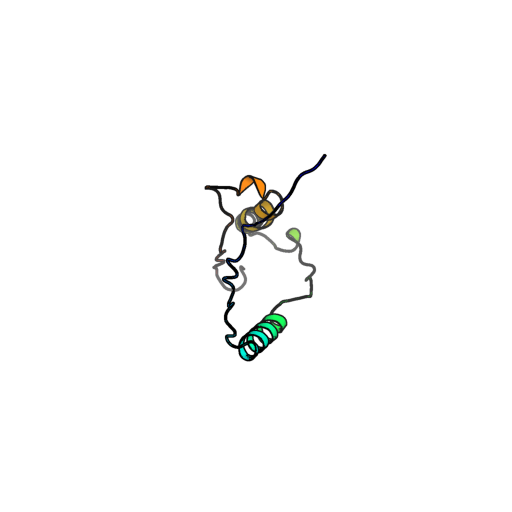VVVCCVQPVCCVVPVVVDPPPRHHDPDDDDDDDPPND

Organism: Verticillium longisporum (NCBI:txid100787)

InterPro domains:
  IPR027417 P-loop containing nucleoside triphosphate hydrolase [G3DSA:3.40.50.300] (40-89)
  IPR027417 P-loop containing nucleoside triphosphate hydrolase [SSF52540] (26-89)
  IPR050304 Microtubule-severing AAA ATPase [PTHR23074] (8-89)

Secondary structure (DSSP, 8-state):
--------------------HHHHHHHHHHHHTTS--S-----GGGS-S-HHHHHHHIIIIIHHHH-GGGGSSS----S------STT--

Sequence (90 aa):
SGGKGAVGANGKGKEDKDGDDGEDKKLKNALSGAILQERPNVRWEDVAGLEAAKETLKEAVVIPIRFPSLFQGKRQPWKGILLYGPPGTV

pLDDT: mean 78.48, std 18.27, range [37.62, 93.12]